Protein AF-A0A3L8Q5U7-F1 (afdb_monomer_lite)

pLDDT: mean 76.43, std 20.09, range [40.25, 98.56]

InterPro domains:
  IPR004127 Prefoldin alpha-like [PF02996] (1-53)
  IPR009053 Prefoldin [G3DSA:1.10.287.370] (1-60)

Sequence (110 aa):
PDTRRVFVALGFGFFAELTVPEALRHLERRSSLLQRLSESLTRDGAKIRAHIRLVLEVTPPPRLATPPPLLATPPTLCPSPRACGSCRGCRSPPRPLTPERFRHLRVNLE

Secondary structure (DSSP, 8-state):
--TTEEEEEEETTEEEEEEHHHHHHHHHHHHHHHHHHHHHHHHHHHHHHHHHHHHHHHSPPP---PPP----PPP---S-TTS-SS-GGG--PPPPPPHHHHHHHHTT--

Radius of gyration: 27.62 Å; chains: 1; bounding box: 63×46×59 Å

Foldseek 3Di:
DDPQWDWDDPDPPDTDIDGPVVNVVVVVVVVVVVVVVVVVVVVVVVVVVVVVVVVPVVDPPPPPPPDPPPPDDDPPPDPDPPPPPDDPVPPDDPDPDDPVVVVVVVVVPD

Structure (mmCIF, N/CA/C/O backbone):
data_AF-A0A3L8Q5U7-F1
#
_entry.id   AF-A0A3L8Q5U7-F1
#
loop_
_atom_site.group_PDB
_atom_site.id
_atom_site.type_symbol
_atom_site.label_atom_id
_atom_site.label_alt_id
_atom_site.label_comp_id
_atom_site.label_asym_id
_atom_site.label_entity_id
_atom_site.label_seq_id
_atom_site.pdbx_PDB_ins_code
_atom_site.Cartn_x
_atom_site.Cartn_y
_atom_site.Cartn_z
_atom_site.occupancy
_atom_site.B_iso_or_equiv
_atom_site.auth_seq_id
_atom_site.auth_comp_id
_atom_site.auth_asym_id
_atom_site.auth_atom_id
_atom_site.pdbx_PDB_model_num
ATOM 1 N N . PRO A 1 1 ? -14.396 -3.636 31.692 1.00 68.06 1 PRO A N 1
ATOM 2 C CA . PRO A 1 1 ? -13.699 -3.616 30.383 1.00 68.06 1 PRO A CA 1
ATOM 3 C C . PRO A 1 1 ? -14.750 -3.632 29.271 1.00 68.06 1 PRO A C 1
ATOM 5 O O . PRO A 1 1 ? -15.565 -4.550 29.257 1.00 68.06 1 PRO A O 1
ATOM 8 N N . ASP A 1 2 ? -14.774 -2.618 28.403 1.00 75.19 2 ASP A N 1
ATOM 9 C CA . ASP A 1 2 ? -15.766 -2.525 27.326 1.00 75.19 2 ASP A CA 1
ATOM 10 C C . ASP A 1 2 ? -15.303 -3.300 26.092 1.00 75.19 2 ASP A C 1
ATOM 12 O O . ASP A 1 2 ? -14.442 -2.862 25.338 1.00 75.19 2 ASP A O 1
ATOM 16 N N . THR A 1 3 ? -15.920 -4.454 25.840 1.00 82.69 3 THR A N 1
ATOM 17 C CA . THR A 1 3 ? -15.604 -5.338 24.700 1.00 82.69 3 THR A CA 1
ATOM 18 C C . THR A 1 3 ? -16.005 -4.767 23.335 1.00 82.69 3 THR A C 1
ATOM 20 O O . THR A 1 3 ? -15.753 -5.378 22.301 1.00 82.69 3 THR A O 1
ATOM 23 N N . ARG A 1 4 ? -16.644 -3.591 23.311 1.00 89.75 4 ARG A N 1
ATOM 24 C CA . ARG A 1 4 ? -17.134 -2.922 22.095 1.00 89.75 4 ARG A CA 1
ATOM 25 C C . ARG A 1 4 ? -16.094 -2.012 21.440 1.00 89.75 4 ARG A C 1
ATOM 27 O O . ARG A 1 4 ? -16.335 -1.533 20.328 1.00 89.75 4 ARG A O 1
ATOM 34 N N . ARG A 1 5 ? -14.973 -1.755 22.119 1.00 93.88 5 ARG A N 1
ATOM 35 C CA . ARG A 1 5 ? -13.918 -0.845 21.671 1.00 93.88 5 ARG A CA 1
ATOM 36 C C . ARG A 1 5 ? -12.560 -1.534 21.681 1.00 93.88 5 ARG A C 1
ATOM 38 O O . ARG A 1 5 ? -12.275 -2.355 22.547 1.00 93.88 5 ARG A O 1
ATOM 45 N N . VAL A 1 6 ? -11.744 -1.212 20.686 1.00 94.75 6 VAL A N 1
ATOM 46 C CA . VAL A 1 6 ? -10.414 -1.789 20.477 1.00 94.75 6 VAL A CA 1
ATOM 47 C C . VAL A 1 6 ? -9.420 -0.691 20.126 1.00 94.75 6 VAL A C 1
ATOM 49 O O . VAL A 1 6 ? -9.753 0.261 19.420 1.00 94.75 6 VAL A O 1
ATOM 52 N N . PHE A 1 7 ? -8.182 -0.831 20.595 1.00 94.94 7 PHE A N 1
ATOM 53 C CA . PHE A 1 7 ? -7.096 0.060 20.206 1.00 94.94 7 PHE A CA 1
ATOM 54 C C . PHE A 1 7 ? -6.465 -0.423 18.905 1.00 94.94 7 PHE A C 1
ATOM 56 O O . PHE A 1 7 ? -5.972 -1.547 18.818 1.00 94.94 7 PHE A O 1
ATOM 63 N N . VAL A 1 8 ? -6.454 0.440 17.893 1.00 95.62 8 VAL A N 1
ATOM 64 C CA . VAL A 1 8 ? -5.853 0.155 16.590 1.00 95.62 8 VAL A CA 1
ATOM 65 C C . VAL A 1 8 ? -4.640 1.050 16.387 1.00 95.62 8 VAL A C 1
ATOM 67 O O . VAL A 1 8 ? -4.715 2.271 16.535 1.00 95.62 8 VAL A O 1
ATOM 70 N N . ALA A 1 9 ? -3.510 0.445 16.022 1.00 95.62 9 ALA A N 1
ATOM 71 C CA . ALA A 1 9 ? -2.287 1.176 15.722 1.00 95.62 9 ALA A CA 1
ATOM 72 C C . ALA A 1 9 ? -2.454 2.001 14.438 1.00 95.62 9 ALA A C 1
ATOM 74 O O . ALA A 1 9 ? -2.706 1.457 13.356 1.00 95.62 9 ALA A O 1
ATOM 75 N N . LEU A 1 10 ? -2.270 3.316 14.531 1.00 93.69 10 LEU A N 1
ATOM 76 C CA . LEU A 1 10 ? -2.296 4.214 13.378 1.00 93.69 10 LEU A CA 1
ATOM 77 C C . LEU A 1 10 ? -0.923 4.316 12.701 1.00 93.69 10 LEU A C 1
ATOM 79 O O . LEU A 1 10 ? -0.869 4.525 11.490 1.00 93.69 10 LEU A O 1
ATOM 83 N N . GLY A 1 11 ? 0.155 4.064 13.442 1.00 93.00 11 GLY A N 1
ATOM 84 C CA . GLY A 1 11 ? 1.540 4.205 12.986 1.00 93.00 11 GLY A CA 1
ATOM 85 C C . GLY A 1 11 ? 2.282 5.246 13.820 1.00 93.00 11 GLY A C 1
ATOM 86 O O . GLY A 1 11 ? 1.663 5.945 14.615 1.00 93.00 11 GLY A O 1
ATOM 87 N N . PHE A 1 12 ? 3.608 5.324 13.674 1.00 94.62 12 PHE A N 1
ATOM 88 C CA . PHE A 1 12 ? 4.458 6.282 14.405 1.00 94.62 12 PHE A CA 1
ATOM 89 C C . PHE A 1 12 ? 4.267 6.271 15.938 1.00 94.62 12 PHE A C 1
ATOM 91 O O . PHE A 1 12 ? 4.446 7.288 16.595 1.00 94.62 12 PHE A O 1
ATOM 98 N N . GLY A 1 13 ? 3.878 5.127 16.511 1.00 95.50 13 GLY A N 1
ATOM 99 C CA . GLY A 1 13 ? 3.604 4.995 17.947 1.00 95.50 13 GLY A CA 1
ATOM 100 C C . GLY A 1 13 ? 2.231 5.504 18.407 1.00 95.50 13 GLY A C 1
ATOM 101 O O . GLY A 1 13 ? 1.953 5.463 19.601 1.00 95.50 13 GLY A O 1
ATOM 102 N N . PHE A 1 14 ? 1.356 5.943 17.498 1.00 96.25 14 PHE A N 1
ATOM 103 C CA . PHE A 1 14 ? 0.004 6.394 17.832 1.00 96.25 14 PHE A CA 1
ATOM 104 C C . PHE A 1 14 ? -1.024 5.264 17.744 1.00 96.25 14 PHE A C 1
ATOM 106 O O . PHE A 1 14 ? -1.005 4.438 16.823 1.00 96.25 14 PHE A O 1
ATOM 113 N N . PHE A 1 15 ? -1.976 5.290 18.676 1.00 95.88 15 PHE A N 1
ATOM 114 C CA . PHE A 1 15 ? -3.099 4.363 18.765 1.00 95.88 15 PHE A CA 1
ATOM 115 C C . PHE A 1 15 ? -4.405 5.147 18.859 1.00 95.88 15 PHE A C 1
ATOM 117 O O . PHE A 1 15 ? -4.450 6.205 19.483 1.00 95.88 15 PHE A O 1
ATOM 124 N N . ALA A 1 16 ? -5.462 4.617 18.253 1.00 94.69 16 ALA A N 1
ATOM 125 C CA . ALA A 1 16 ? -6.810 5.155 18.381 1.00 94.69 16 ALA A CA 1
ATOM 126 C C . ALA A 1 16 ? -7.743 4.096 18.953 1.00 94.69 16 ALA A C 1
ATOM 128 O O . ALA A 1 16 ? -7.697 2.935 18.544 1.00 94.69 16 ALA A O 1
ATOM 129 N N . GLU A 1 17 ? -8.596 4.509 19.882 1.00 95.62 17 GLU A N 1
ATOM 130 C CA . GLU A 1 17 ? -9.700 3.693 20.366 1.00 95.62 17 GLU A CA 1
ATOM 131 C C . GLU A 1 17 ? -10.854 3.781 19.364 1.00 95.62 17 GLU A C 1
ATOM 133 O O . GLU A 1 17 ? -11.421 4.852 19.145 1.00 95.62 17 GLU A O 1
ATOM 138 N N . LEU A 1 18 ? -11.180 2.661 18.728 1.00 94.88 18 LEU A N 1
ATOM 139 C CA . LEU A 1 18 ? -12.220 2.565 17.708 1.00 94.88 18 LEU A CA 1
ATOM 140 C C . LEU A 1 18 ? -13.277 1.555 18.130 1.00 94.88 18 LEU A C 1
ATOM 142 O O . LEU A 1 18 ? -13.000 0.614 18.879 1.00 94.88 18 LEU A O 1
ATOM 146 N N . THR A 1 19 ? -14.487 1.702 17.603 1.00 96.38 19 THR A N 1
ATOM 147 C CA . THR A 1 19 ? -15.466 0.616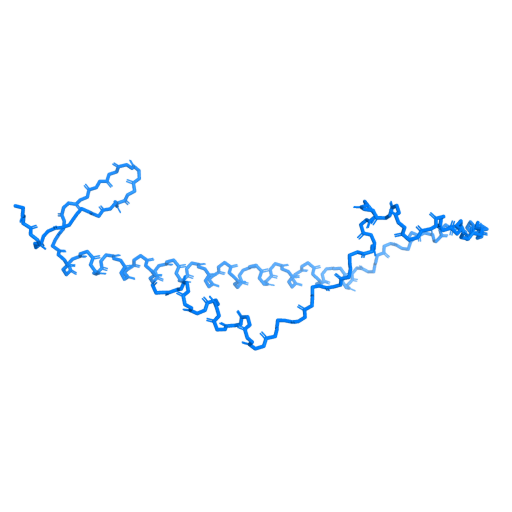 17.694 1.00 96.38 19 THR A CA 1
ATOM 148 C C . THR A 1 19 ? -15.042 -0.551 16.798 1.00 96.38 19 THR A C 1
ATOM 150 O O . THR A 1 19 ? -14.368 -0.366 15.782 1.00 96.38 19 THR A O 1
ATOM 153 N N . VAL A 1 20 ? -15.460 -1.771 17.140 1.00 94.69 20 VAL A N 1
ATOM 154 C CA . VAL A 1 20 ? -15.174 -2.974 16.333 1.00 94.69 20 VAL A CA 1
ATOM 155 C C . VAL A 1 20 ? -15.482 -2.800 14.828 1.00 94.69 20 VAL A C 1
ATOM 157 O O . VAL A 1 20 ? -14.596 -3.081 14.019 1.00 94.69 20 VAL A O 1
ATOM 160 N N . PRO A 1 21 ? -16.660 -2.296 14.395 1.00 95.56 21 PRO A N 1
ATOM 161 C CA . PRO A 1 21 ? -16.930 -2.116 12.965 1.00 95.56 21 PRO A CA 1
ATOM 162 C C . PRO A 1 21 ? -16.039 -1.054 12.302 1.00 95.56 21 PRO A C 1
ATOM 164 O O . PRO A 1 21 ? -15.726 -1.158 11.117 1.00 95.56 21 PRO A O 1
ATOM 167 N N . GLU A 1 22 ? -15.603 -0.026 13.031 1.00 96.06 22 GLU A N 1
ATOM 168 C CA . GLU A 1 22 ? -14.659 0.969 12.507 1.00 96.06 22 GLU A CA 1
ATOM 169 C C . GLU A 1 22 ? -13.260 0.386 12.331 1.00 96.06 22 GLU A C 1
ATOM 171 O O . GLU A 1 22 ? -12.626 0.631 11.304 1.00 96.06 22 GLU A O 1
ATOM 176 N N . ALA A 1 23 ? -12.809 -0.421 13.290 1.00 96.44 23 ALA A N 1
ATOM 177 C CA . ALA A 1 23 ? -11.533 -1.118 13.216 1.00 96.44 23 ALA A CA 1
ATOM 178 C C . ALA A 1 23 ? -11.473 -2.067 12.008 1.00 96.44 23 ALA A C 1
ATOM 180 O O . ALA A 1 23 ? -10.482 -2.057 11.276 1.00 96.44 23 ALA A O 1
ATOM 181 N N . LEU A 1 24 ? -12.548 -2.821 11.744 1.00 96.06 24 LEU A N 1
ATOM 182 C CA . LEU A 1 24 ? -12.646 -3.692 10.566 1.00 96.06 24 LEU A CA 1
ATOM 183 C C . LEU A 1 24 ? -12.563 -2.893 9.261 1.00 96.06 24 LEU A C 1
ATOM 185 O O . LEU A 1 24 ? -11.723 -3.190 8.411 1.00 96.06 24 LEU A O 1
ATOM 189 N N . ARG A 1 25 ? -13.330 -1.800 9.140 1.00 97.19 25 ARG A N 1
ATOM 190 C CA . ARG A 1 25 ? -13.252 -0.909 7.967 1.00 97.19 25 ARG A CA 1
ATOM 191 C C . ARG A 1 25 ? -11.854 -0.318 7.775 1.00 97.19 25 ARG A C 1
ATOM 193 O O . ARG A 1 25 ? -11.405 -0.128 6.645 1.00 97.19 25 ARG A O 1
ATOM 200 N N . HIS A 1 26 ? -11.157 -0.003 8.864 1.00 95.50 26 HIS A N 1
ATOM 201 C CA . HIS A 1 26 ? -9.784 0.499 8.814 1.00 95.50 26 HIS A CA 1
ATOM 202 C C . HIS A 1 26 ? -8.794 -0.564 8.316 1.00 95.50 26 HIS A C 1
ATOM 204 O O . HIS A 1 26 ? -7.950 -0.270 7.466 1.00 95.50 26 HIS A O 1
ATOM 210 N N . LEU A 1 27 ? -8.924 -1.803 8.796 1.00 96.12 27 LEU A N 1
ATOM 211 C CA . LEU A 1 27 ? -8.122 -2.951 8.361 1.00 96.12 27 LEU A CA 1
ATOM 212 C C . LEU A 1 27 ? -8.341 -3.283 6.882 1.00 96.12 27 LEU A C 1
ATOM 214 O O . LEU A 1 27 ? -7.369 -3.461 6.145 1.00 96.12 27 LEU A O 1
ATOM 218 N N . GLU A 1 28 ? -9.591 -3.305 6.428 1.00 98.06 28 GLU A N 1
ATOM 219 C CA . GLU A 1 28 ? -9.940 -3.551 5.025 1.00 98.06 28 GLU A CA 1
ATOM 220 C C . GLU A 1 28 ? -9.325 -2.495 4.103 1.00 98.06 28 GLU A C 1
ATOM 222 O O . GLU A 1 28 ? -8.666 -2.826 3.113 1.00 98.06 28 GLU A O 1
ATOM 227 N N . ARG A 1 29 ? -9.449 -1.210 4.462 1.00 97.38 29 ARG A N 1
ATOM 228 C CA . ARG A 1 29 ? -8.838 -0.112 3.696 1.00 97.38 29 ARG A CA 1
ATOM 229 C C . ARG A 1 29 ? -7.326 -0.270 3.596 1.00 97.38 29 ARG A C 1
ATOM 231 O O . ARG A 1 29 ? -6.783 -0.164 2.498 1.00 97.38 29 ARG A O 1
ATOM 238 N N . ARG A 1 30 ? -6.643 -0.567 4.705 1.00 96.81 30 ARG A N 1
ATOM 239 C CA . ARG A 1 30 ? -5.188 -0.790 4.701 1.00 96.81 30 ARG A CA 1
ATOM 240 C C . ARG A 1 30 ? -4.784 -1.997 3.867 1.00 96.81 30 ARG A C 1
ATOM 242 O O . ARG A 1 30 ? -3.838 -1.894 3.092 1.00 96.81 30 ARG A O 1
ATOM 249 N N . SER A 1 31 ? -5.519 -3.096 3.981 1.00 97.75 31 SER A N 1
ATOM 250 C CA . SER A 1 31 ? -5.264 -4.313 3.208 1.00 97.75 31 SER A CA 1
ATOM 251 C C . SER A 1 31 ? -5.409 -4.046 1.709 1.00 97.75 31 SER A C 1
ATOM 253 O O . SER A 1 31 ? -4.501 -4.354 0.940 1.00 97.75 31 SER A O 1
ATOM 255 N N . SER A 1 32 ? -6.482 -3.359 1.299 1.00 98.38 32 SER A N 1
ATOM 256 C CA . SER A 1 32 ? -6.703 -2.992 -0.107 1.00 98.38 32 SER A CA 1
ATOM 257 C C . SER A 1 32 ? -5.628 -2.043 -0.656 1.00 98.38 32 SER A C 1
ATOM 259 O O . SER A 1 32 ? -5.170 -2.209 -1.786 1.00 98.38 32 SER A O 1
ATOM 261 N N . LEU A 1 33 ? -5.175 -1.071 0.145 1.00 97.81 33 LEU A N 1
ATOM 262 C CA . LEU A 1 33 ? -4.089 -0.165 -0.226 1.00 97.81 33 LEU A CA 1
ATOM 263 C C . LEU A 1 33 ? -2.788 -0.945 -0.450 1.00 97.81 33 LEU A C 1
ATOM 265 O O . LEU A 1 33 ? -2.158 -0.800 -1.496 1.00 97.81 33 LEU A O 1
ATOM 269 N N . LEU A 1 34 ? -2.399 -1.774 0.522 1.00 98.25 34 LEU A N 1
ATOM 270 C CA . LEU A 1 34 ? -1.169 -2.562 0.455 1.00 98.25 34 LEU A CA 1
ATOM 271 C C . LEU A 1 34 ? -1.188 -3.534 -0.726 1.00 98.25 34 LEU A C 1
ATOM 273 O O . LEU A 1 34 ? -0.178 -3.665 -1.414 1.00 98.25 34 LEU A O 1
ATOM 277 N N . GLN A 1 35 ? -2.335 -4.149 -1.012 1.00 98.50 35 GLN A N 1
ATOM 278 C CA . GLN A 1 35 ? -2.498 -5.013 -2.175 1.00 98.50 35 GLN A CA 1
ATOM 279 C C . GLN A 1 35 ? -2.292 -4.243 -3.487 1.00 98.50 35 GLN A C 1
ATOM 281 O O . GLN A 1 35 ? -1.486 -4.655 -4.319 1.00 98.50 35 GLN A O 1
ATOM 286 N N . ARG A 1 36 ? -2.933 -3.079 -3.652 1.00 98.50 36 ARG A N 1
ATOM 287 C CA . ARG A 1 36 ? -2.759 -2.237 -4.851 1.00 98.50 36 ARG A CA 1
ATOM 288 C C . ARG A 1 36 ? -1.310 -1.786 -5.043 1.00 98.50 36 ARG A C 1
ATOM 290 O O . ARG A 1 36 ? -0.807 -1.792 -6.166 1.00 98.50 36 ARG A O 1
ATOM 297 N N . LEU A 1 37 ? -0.636 -1.403 -3.958 1.00 98.56 37 LEU A N 1
ATOM 298 C CA . LEU A 1 37 ? 0.779 -1.027 -3.995 1.00 98.56 37 LEU A CA 1
ATOM 299 C C . LEU A 1 37 ? 1.661 -2.220 -4.374 1.00 98.56 37 LEU A C 1
ATOM 301 O O . LEU A 1 37 ? 2.531 -2.087 -5.232 1.00 98.56 37 LEU A O 1
ATOM 305 N N . SER A 1 38 ? 1.402 -3.391 -3.789 1.00 98.56 38 SER A N 1
ATOM 306 C CA . SER A 1 38 ? 2.102 -4.635 -4.117 1.00 98.56 38 SER A CA 1
ATOM 307 C C . SER A 1 38 ? 1.961 -4.991 -5.599 1.00 98.56 38 SER A C 1
ATOM 309 O O . SER A 1 38 ? 2.959 -5.272 -6.267 1.00 98.56 38 SER A O 1
ATOM 311 N N . GLU A 1 39 ? 0.750 -4.903 -6.150 1.00 98.50 39 GLU A N 1
ATOM 312 C CA . GLU A 1 39 ? 0.494 -5.152 -7.570 1.00 98.50 39 GLU A CA 1
ATOM 313 C C . GLU A 1 39 ? 1.230 -4.154 -8.471 1.00 98.50 39 GLU A C 1
ATOM 315 O O . GLU A 1 39 ? 1.846 -4.562 -9.459 1.00 98.50 39 GLU A O 1
ATOM 320 N N . SER A 1 40 ? 1.215 -2.860 -8.128 1.00 98.38 40 SER A N 1
ATOM 321 C CA . SER A 1 40 ? 1.943 -1.833 -8.884 1.00 98.38 40 SER A CA 1
ATOM 322 C C . SER A 1 40 ? 3.444 -2.113 -8.897 1.00 98.38 40 SER A C 1
ATOM 324 O O . SER A 1 40 ? 4.042 -2.214 -9.966 1.00 98.38 40 SER A O 1
ATOM 326 N N . LEU A 1 41 ? 4.041 -2.333 -7.722 1.00 98.56 41 LEU A N 1
ATOM 327 C CA . LEU A 1 41 ? 5.472 -2.611 -7.592 1.00 98.56 41 LEU A CA 1
ATOM 328 C C . LEU A 1 41 ? 5.869 -3.914 -8.293 1.00 98.56 41 LEU A C 1
ATOM 330 O O . LEU A 1 41 ? 6.941 -4.000 -8.891 1.00 98.56 41 LEU A O 1
ATOM 334 N N . THR A 1 42 ? 4.991 -4.918 -8.285 1.00 98.50 42 THR A N 1
ATOM 335 C CA . THR A 1 42 ? 5.209 -6.171 -9.019 1.00 98.50 42 THR A CA 1
ATOM 336 C C . THR A 1 42 ? 5.249 -5.930 -10.529 1.00 98.50 42 THR A C 1
ATOM 338 O O . THR A 1 42 ? 6.144 -6.445 -11.210 1.00 98.50 42 THR A O 1
ATOM 341 N N . ARG A 1 43 ? 4.323 -5.118 -11.060 1.00 98.50 43 ARG A N 1
ATOM 342 C CA . ARG A 1 43 ? 4.297 -4.733 -12.481 1.00 98.50 43 ARG A CA 1
ATOM 343 C C . ARG A 1 43 ? 5.529 -3.918 -12.856 1.00 98.50 43 ARG A C 1
ATOM 345 O O . ARG A 1 43 ? 6.155 -4.207 -13.873 1.00 98.50 43 ARG A O 1
ATOM 352 N N . ASP A 1 44 ? 5.909 -2.945 -12.039 1.00 98.38 44 ASP A N 1
ATOM 353 C CA . ASP A 1 44 ? 7.061 -2.086 -12.319 1.00 98.38 44 ASP A CA 1
ATOM 354 C C . ASP A 1 44 ? 8.377 -2.867 -12.241 1.00 98.38 44 ASP A C 1
ATOM 356 O O . ASP A 1 44 ? 9.216 -2.763 -13.137 1.00 98.38 44 ASP A O 1
ATOM 360 N N . GLY A 1 45 ? 8.509 -3.771 -11.269 1.00 98.31 45 GLY A N 1
ATOM 361 C CA . GLY A 1 45 ? 9.625 -4.710 -11.211 1.00 98.31 45 GLY A CA 1
ATOM 362 C C . GLY A 1 45 ? 9.704 -5.613 -12.448 1.00 98.31 45 GLY A C 1
ATOM 363 O O . GLY A 1 45 ? 10.796 -5.861 -12.959 1.00 98.31 45 GLY A O 1
ATOM 364 N N . ALA A 1 46 ? 8.567 -6.084 -12.972 1.00 98.00 46 ALA A N 1
ATOM 365 C CA . ALA A 1 46 ? 8.536 -6.860 -14.213 1.00 98.00 46 ALA A CA 1
ATOM 366 C C . ALA A 1 46 ? 8.973 -6.031 -15.432 1.00 98.00 46 ALA A C 1
ATOM 368 O O . ALA A 1 46 ? 9.761 -6.524 -16.241 1.00 98.00 46 ALA A O 1
ATOM 369 N N . LYS A 1 47 ? 8.535 -4.768 -15.534 1.00 98.25 47 LYS A N 1
ATOM 370 C CA . LYS A 1 47 ? 8.965 -3.849 -16.600 1.00 98.25 47 LYS A CA 1
ATOM 371 C C . LYS A 1 47 ? 10.472 -3.622 -16.566 1.00 98.25 47 LYS A C 1
ATOM 373 O O . LYS A 1 47 ? 11.110 -3.729 -17.608 1.00 98.25 47 LYS A O 1
ATOM 378 N N . ILE A 1 48 ? 11.045 -3.352 -15.392 1.00 98.00 48 ILE A N 1
ATOM 379 C CA . ILE A 1 48 ? 12.492 -3.131 -15.238 1.00 98.00 48 ILE A CA 1
ATOM 380 C C . ILE A 1 48 ? 13.268 -4.379 -15.669 1.00 98.00 48 ILE A C 1
ATOM 382 O O . ILE A 1 48 ? 14.190 -4.280 -16.477 1.00 98.00 48 ILE A O 1
ATOM 386 N N . ARG A 1 49 ? 12.858 -5.567 -15.200 1.00 96.25 49 ARG A N 1
ATOM 387 C CA . ARG A 1 49 ? 13.491 -6.835 -15.605 1.00 96.25 49 ARG A CA 1
ATOM 388 C C . ARG A 1 49 ? 13.433 -7.054 -17.117 1.00 96.25 49 ARG A C 1
ATOM 390 O O . ARG A 1 49 ? 14.424 -7.486 -17.700 1.00 96.25 49 ARG A O 1
ATOM 397 N N . ALA A 1 50 ? 12.301 -6.745 -17.747 1.00 96.00 50 ALA A N 1
ATOM 398 C CA . ALA A 1 50 ? 12.154 -6.849 -19.194 1.00 96.00 50 ALA A CA 1
ATOM 399 C C . ALA A 1 50 ? 13.081 -5.872 -19.935 1.00 96.00 50 ALA A C 1
ATOM 401 O O . ALA A 1 50 ? 13.762 -6.290 -20.865 1.00 96.00 50 ALA A O 1
ATOM 402 N N . HIS A 1 51 ? 13.172 -4.613 -19.493 1.00 95.38 51 HIS A N 1
ATOM 403 C CA . HIS A 1 51 ? 14.069 -3.620 -20.098 1.00 95.38 51 HIS A CA 1
ATOM 404 C C . HIS A 1 51 ? 15.537 -4.036 -20.001 1.00 95.38 51 HIS A C 1
ATOM 406 O O . HIS A 1 51 ? 16.247 -3.987 -21.001 1.00 95.38 51 HIS A O 1
ATOM 412 N N . ILE A 1 52 ? 15.983 -4.504 -18.829 1.00 96.00 52 ILE A N 1
ATOM 413 C CA . ILE A 1 52 ? 17.352 -5.009 -18.649 1.00 96.00 52 ILE A CA 1
ATOM 414 C C . ILE A 1 52 ? 17.620 -6.153 -19.626 1.00 96.00 52 ILE A C 1
ATOM 416 O O . ILE A 1 52 ? 18.638 -6.152 -20.314 1.00 96.00 52 ILE A O 1
ATOM 420 N N . ARG A 1 53 ? 16.692 -7.111 -19.725 1.00 92.50 53 ARG A N 1
ATOM 421 C CA . ARG A 1 53 ? 16.846 -8.240 -20.642 1.00 92.50 53 ARG A CA 1
ATOM 422 C C . ARG A 1 53 ? 16.930 -7.779 -22.094 1.00 92.50 53 ARG A C 1
ATOM 424 O O . ARG A 1 53 ? 17.828 -8.215 -22.794 1.00 92.50 53 ARG A O 1
ATOM 431 N N . LEU A 1 54 ? 16.064 -6.867 -22.530 1.00 92.19 54 LEU A N 1
ATOM 432 C CA . LEU A 1 54 ? 16.113 -6.326 -23.891 1.00 92.19 54 LEU A CA 1
ATOM 433 C C . LEU A 1 54 ? 17.478 -5.704 -24.213 1.00 92.19 54 LEU A C 1
ATOM 435 O O . LEU A 1 54 ? 18.044 -5.998 -25.260 1.00 92.19 54 LEU A O 1
ATOM 439 N N . VAL A 1 55 ? 18.037 -4.901 -23.304 1.00 93.38 55 VAL A N 1
ATOM 440 C CA . VAL A 1 55 ? 19.357 -4.280 -23.507 1.00 93.38 55 VAL A CA 1
ATOM 441 C C . VAL A 1 55 ? 20.467 -5.330 -23.622 1.00 93.38 55 VAL A C 1
ATOM 443 O O . VAL A 1 55 ? 21.344 -5.191 -24.474 1.00 93.38 55 VAL A O 1
ATOM 446 N N . LEU A 1 56 ? 20.424 -6.382 -22.799 1.00 90.25 56 LEU A N 1
ATOM 447 C CA . LEU A 1 56 ? 21.429 -7.451 -22.794 1.00 90.25 56 LEU A CA 1
ATOM 448 C C . LEU A 1 56 ? 21.320 -8.411 -23.988 1.00 90.25 56 LEU A C 1
ATOM 450 O O . LEU A 1 56 ? 22.327 -8.965 -24.404 1.00 90.25 56 LEU A O 1
ATOM 454 N N . GLU A 1 57 ? 20.126 -8.628 -24.536 1.00 83.75 57 GLU A N 1
ATOM 455 C CA . GLU A 1 57 ? 19.945 -9.480 -25.723 1.00 83.75 57 GLU A CA 1
ATOM 456 C C . GLU A 1 57 ? 20.316 -8.721 -27.012 1.00 83.75 57 GLU A C 1
ATOM 458 O O . GLU A 1 57 ? 20.858 -9.302 -27.949 1.00 83.75 57 GLU A O 1
ATOM 463 N N . VAL A 1 58 ? 20.053 -7.407 -27.064 1.00 76.06 58 VAL A N 1
ATOM 464 C CA . VAL A 1 58 ? 20.405 -6.540 -28.207 1.00 76.06 58 VAL A CA 1
ATOM 465 C C . VAL A 1 58 ? 21.895 -6.194 -28.216 1.00 76.06 58 VAL A C 1
ATOM 467 O O . VAL A 1 58 ? 22.483 -6.020 -29.283 1.00 76.06 58 VAL A O 1
ATOM 470 N N . THR A 1 59 ? 22.517 -6.112 -27.040 1.00 70.06 59 THR A N 1
ATOM 471 C CA . THR A 1 59 ? 23.954 -5.878 -26.901 1.00 70.06 59 THR A CA 1
ATOM 472 C C . THR A 1 59 ? 24.629 -7.218 -26.647 1.00 70.06 59 THR A C 1
ATOM 474 O O . THR A 1 59 ? 24.686 -7.637 -25.489 1.00 70.06 59 THR A O 1
ATOM 477 N N . PRO A 1 60 ? 25.144 -7.918 -27.679 1.00 66.25 60 PRO A N 1
ATOM 478 C CA . PRO A 1 60 ? 25.914 -9.121 -27.419 1.00 66.25 60 PRO A CA 1
ATOM 479 C C . PRO A 1 60 ? 27.026 -8.761 -26.429 1.00 66.25 60 PRO A C 1
ATOM 481 O O . PRO A 1 60 ? 27.627 -7.686 -26.565 1.00 66.25 60 PRO A O 1
ATOM 484 N N . PRO A 1 61 ? 27.293 -9.609 -25.419 1.00 66.56 61 PRO A N 1
ATOM 485 C CA . PRO A 1 61 ? 28.381 -9.336 -24.501 1.00 66.56 61 PRO A CA 1
ATOM 486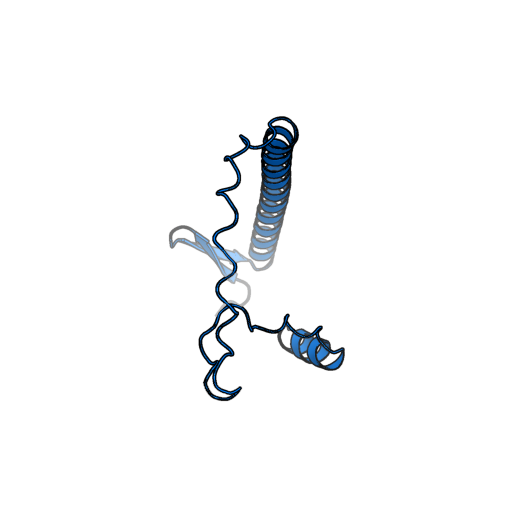 C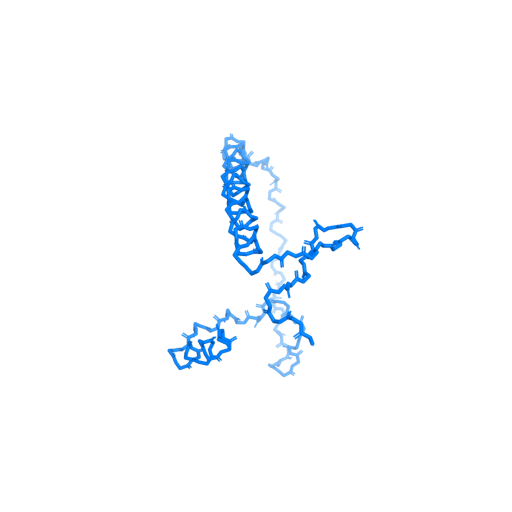 C . PRO A 1 61 ? 29.639 -9.081 -25.336 1.00 66.56 61 PRO A C 1
ATOM 488 O O . PRO A 1 61 ? 29.836 -9.774 -26.348 1.00 66.56 61 PRO A O 1
ATOM 491 N N . PRO A 1 62 ? 30.488 -8.101 -24.963 1.00 68.88 62 PRO A N 1
ATOM 492 C CA . PRO A 1 62 ? 31.792 -7.997 -25.589 1.00 68.88 62 PRO A CA 1
ATOM 493 C C . PRO A 1 62 ? 32.391 -9.394 -25.515 1.00 68.88 62 PRO A C 1
ATOM 495 O O . PRO A 1 62 ? 32.361 -10.019 -24.450 1.00 68.88 62 PRO A O 1
ATOM 498 N N . ARG A 1 63 ? 32.838 -9.928 -26.657 1.00 67.12 63 ARG A N 1
ATOM 499 C CA . ARG A 1 63 ? 33.584 -11.181 -26.672 1.00 67.12 63 ARG A CA 1
ATOM 500 C C . ARG A 1 63 ? 34.827 -10.902 -25.837 1.00 67.12 63 ARG A C 1
ATOM 502 O O . ARG A 1 63 ? 35.822 -10.421 -26.368 1.00 67.12 63 ARG A O 1
ATOM 509 N N . LEU A 1 64 ? 34.757 -11.138 -24.523 1.00 64.25 64 LEU A N 1
ATOM 510 C CA . LEU A 1 64 ? 35.948 -11.365 -23.735 1.00 64.25 64 LEU A CA 1
ATOM 511 C C . LEU A 1 64 ? 36.612 -12.492 -24.496 1.00 64.25 64 LEU A C 1
ATOM 513 O O . LEU A 1 64 ? 36.012 -13.562 -24.634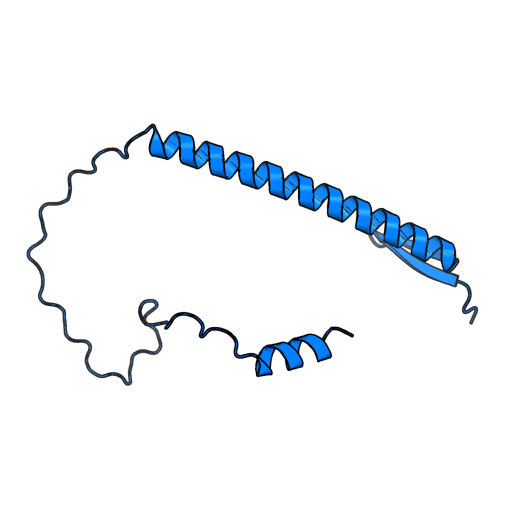 1.00 64.25 64 LEU A O 1
ATOM 517 N N . ALA A 1 65 ? 37.764 -12.191 -25.097 1.00 63.59 65 ALA A N 1
ATOM 518 C CA . ALA A 1 65 ? 38.602 -13.194 -25.711 1.00 63.59 65 ALA A CA 1
ATOM 519 C C . ALA A 1 65 ? 38.606 -14.363 -24.736 1.00 63.59 65 ALA A C 1
ATOM 521 O O . ALA A 1 65 ? 38.995 -14.189 -23.579 1.00 63.59 65 ALA A O 1
ATOM 522 N N . THR A 1 66 ? 38.037 -15.495 -25.155 1.00 63.19 66 THR A N 1
ATOM 523 C CA . THR A 1 66 ? 38.114 -16.723 -24.377 1.00 63.19 66 THR A CA 1
ATOM 524 C C . THR A 1 66 ? 39.578 -16.846 -23.997 1.00 63.19 66 THR A C 1
ATOM 526 O O . THR A 1 66 ? 40.400 -16.891 -24.922 1.00 63.19 66 THR A O 1
ATOM 529 N N . PRO A 1 67 ? 39.939 -16.805 -22.699 1.00 65.94 67 PRO A N 1
ATOM 530 C CA . PRO A 1 67 ? 41.313 -17.078 -22.340 1.00 65.94 67 PRO A CA 1
ATOM 531 C C . PRO A 1 67 ? 41.648 -18.426 -22.989 1.00 65.94 67 PRO A C 1
ATOM 533 O O . PRO A 1 67 ? 40.788 -19.320 -22.975 1.00 65.94 67 PRO A O 1
ATOM 536 N N . PRO A 1 68 ? 42.817 -18.552 -23.648 1.00 68.00 68 PRO A N 1
ATOM 537 C CA . PRO A 1 68 ? 43.209 -19.812 -24.263 1.00 68.00 68 PRO A CA 1
ATOM 538 C C . PRO A 1 68 ? 43.002 -20.917 -23.228 1.00 68.00 68 PRO A C 1
ATOM 540 O O . PRO A 1 68 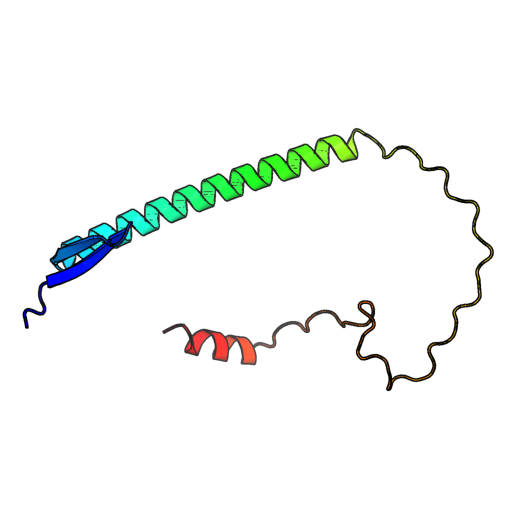? 43.240 -20.652 -22.044 1.00 68.00 68 PRO A O 1
ATOM 543 N N . PRO A 1 69 ? 42.506 -22.103 -23.629 1.00 65.38 69 PRO A N 1
ATOM 544 C CA . PRO A 1 69 ? 42.215 -23.166 -22.683 1.00 65.38 69 PRO A CA 1
ATOM 545 C C . PRO A 1 69 ? 43.478 -23.402 -21.863 1.00 65.38 69 PRO A C 1
ATOM 547 O O . PRO A 1 69 ? 44.481 -23.894 -22.380 1.00 65.38 69 PRO A O 1
ATOM 550 N N . LEU A 1 70 ? 43.449 -22.977 -20.596 1.00 64.50 70 LEU A N 1
ATOM 551 C CA . LEU A 1 70 ? 44.479 -23.351 -19.651 1.00 64.50 70 LEU A CA 1
ATOM 552 C C . LEU A 1 70 ? 44.384 -24.865 -19.605 1.00 64.50 70 LEU A C 1
ATOM 554 O O . LEU A 1 70 ? 43.329 -25.400 -19.257 1.00 64.50 70 LEU A O 1
ATOM 558 N N . LEU A 1 71 ? 45.449 -25.502 -20.098 1.00 59.03 71 LEU A N 1
ATOM 559 C CA . LEU A 1 71 ? 45.661 -26.939 -20.142 1.00 59.03 71 LEU A CA 1
ATOM 560 C C . LEU A 1 71 ? 44.920 -27.571 -18.967 1.00 59.03 71 LEU A C 1
ATOM 562 O O . LEU A 1 71 ? 45.207 -27.213 -17.825 1.00 59.03 71 LEU A O 1
ATOM 566 N N . ALA A 1 72 ? 43.929 -28.414 -19.260 1.00 54.72 72 ALA A N 1
ATOM 567 C CA . ALA A 1 72 ? 43.090 -29.038 -18.253 1.00 54.72 72 ALA A CA 1
ATOM 568 C C . ALA A 1 72 ? 43.987 -29.633 -17.163 1.00 54.72 72 ALA A C 1
ATOM 570 O O . ALA A 1 72 ? 44.631 -30.663 -17.367 1.00 54.72 72 ALA A O 1
ATOM 571 N N . THR A 1 73 ? 44.068 -28.967 -16.013 1.00 60.75 73 THR A N 1
ATOM 572 C CA . THR A 1 73 ? 44.603 -29.613 -14.831 1.00 60.75 73 THR A CA 1
ATOM 573 C C . THR A 1 73 ? 43.635 -30.751 -14.525 1.00 60.75 73 THR A C 1
ATOM 575 O O . THR A 1 73 ? 42.417 -30.538 -14.534 1.00 60.75 73 THR A O 1
ATOM 578 N N . PRO A 1 74 ? 44.136 -31.987 -14.355 1.00 56.41 74 PRO A N 1
ATOM 579 C CA . PRO A 1 74 ? 43.276 -33.128 -14.086 1.00 56.41 74 PRO A CA 1
ATOM 580 C C . PRO A 1 74 ? 42.411 -32.810 -12.862 1.00 56.41 74 PRO A C 1
ATOM 582 O O . PRO A 1 74 ? 42.912 -32.169 -11.930 1.00 56.41 74 PRO A O 1
ATOM 585 N N . PRO A 1 75 ? 41.129 -33.220 -12.838 1.00 55.16 75 PRO A N 1
ATOM 586 C CA . PRO A 1 75 ? 40.306 -33.009 -11.663 1.00 55.16 75 PRO A CA 1
ATOM 587 C C . PRO A 1 75 ? 41.009 -33.699 -10.499 1.00 55.16 75 PRO A C 1
ATOM 589 O O . PRO A 1 75 ? 41.196 -34.917 -10.506 1.00 55.16 75 PRO A O 1
ATOM 592 N N . THR A 1 76 ? 41.436 -32.920 -9.509 1.00 54.44 76 THR A N 1
ATOM 593 C CA . THR A 1 76 ? 41.814 -33.472 -8.218 1.00 54.44 76 THR A CA 1
ATOM 594 C C . THR A 1 76 ? 40.589 -34.218 -7.710 1.00 54.44 76 THR A C 1
ATOM 596 O O . THR A 1 76 ? 39.572 -33.616 -7.365 1.00 54.44 76 THR A O 1
ATOM 599 N N . LEU A 1 77 ? 40.656 -35.553 -7.749 1.00 53.56 77 LEU A N 1
ATOM 600 C CA . LEU A 1 77 ? 39.679 -36.418 -7.107 1.00 53.56 77 LEU A CA 1
ATOM 601 C C . LEU A 1 77 ? 39.477 -35.892 -5.683 1.00 53.56 77 LEU A C 1
ATOM 603 O O . LEU A 1 77 ? 40.430 -35.825 -4.907 1.00 53.56 77 LEU A O 1
ATOM 607 N N . CYS A 1 78 ? 38.248 -35.507 -5.336 1.00 48.09 78 CYS A N 1
ATOM 608 C CA . CYS A 1 78 ? 37.915 -35.193 -3.954 1.00 48.09 78 CYS A CA 1
ATOM 609 C C . CYS A 1 78 ? 38.248 -36.416 -3.082 1.00 48.09 78 CYS A C 1
ATOM 611 O O . CYS A 1 78 ? 37.712 -37.500 -3.340 1.00 48.09 78 CYS A O 1
ATOM 613 N N . PRO A 1 79 ? 39.091 -36.285 -2.043 1.00 53.16 79 PRO A N 1
ATOM 614 C CA . PRO A 1 79 ? 39.355 -37.394 -1.149 1.00 53.16 79 PRO A CA 1
ATOM 615 C C . PRO A 1 79 ? 38.131 -37.588 -0.243 1.00 53.16 79 PRO A C 1
ATOM 617 O O . PRO A 1 79 ? 37.929 -36.885 0.742 1.00 53.16 79 PRO A O 1
ATOM 620 N N . SER A 1 80 ? 37.326 -38.595 -0.576 1.00 57.62 80 SER A N 1
ATOM 621 C CA . SER A 1 80 ? 36.259 -39.198 0.237 1.00 57.62 80 SER A CA 1
ATOM 622 C C . SER A 1 80 ? 34.942 -38.403 0.454 1.00 57.62 80 SER A C 1
ATOM 624 O O . SER A 1 80 ? 34.951 -37.190 0.667 1.00 57.62 80 SER A O 1
ATOM 626 N N . PRO A 1 81 ? 33.775 -39.088 0.512 1.00 52.12 81 PRO A N 1
ATOM 627 C CA . PRO A 1 81 ? 32.460 -38.461 0.726 1.00 52.12 81 PRO A CA 1
ATOM 628 C C . PRO A 1 81 ? 32.203 -37.879 2.127 1.00 52.12 81 PRO A C 1
ATOM 630 O O . PRO A 1 81 ? 31.154 -37.276 2.341 1.00 52.12 81 PRO A O 1
ATOM 633 N N . ARG A 1 82 ? 33.090 -38.079 3.112 1.00 53.84 82 ARG A N 1
ATOM 634 C CA . ARG A 1 82 ? 32.795 -37.754 4.525 1.00 53.84 82 ARG A CA 1
ATOM 635 C C . ARG A 1 82 ? 33.287 -36.381 4.990 1.00 53.84 82 ARG A C 1
ATOM 637 O O . ARG A 1 82 ? 32.967 -35.988 6.104 1.00 53.84 82 ARG A O 1
ATOM 644 N N . ALA A 1 83 ? 33.992 -35.630 4.143 1.00 52.69 83 ALA A N 1
ATOM 645 C CA . ALA A 1 83 ? 34.509 -34.297 4.477 1.00 52.69 83 ALA A CA 1
ATOM 646 C C . ALA A 1 83 ? 33.810 -33.141 3.725 1.00 52.69 83 ALA A C 1
ATOM 648 O O . ALA A 1 83 ? 34.231 -31.990 3.820 1.00 52.69 83 ALA A O 1
ATOM 649 N N . CYS A 1 84 ? 32.729 -33.404 2.981 1.00 52.34 84 CYS A N 1
ATOM 650 C CA . CYS A 1 84 ? 32.040 -32.388 2.176 1.00 52.34 84 CYS A CA 1
ATOM 651 C C . CYS A 1 84 ? 30.877 -31.728 2.944 1.00 52.34 84 CYS A C 1
ATOM 653 O O . CYS A 1 84 ? 29.711 -31.865 2.587 1.00 52.34 84 CYS A O 1
ATOM 655 N N . GLY A 1 85 ? 31.190 -31.019 4.032 1.00 53.59 85 GLY A N 1
ATOM 656 C CA . GLY A 1 85 ? 30.216 -30.185 4.755 1.00 53.59 85 GLY A CA 1
ATOM 657 C C . GLY A 1 85 ? 30.131 -28.735 4.254 1.00 53.59 85 GLY A C 1
ATOM 658 O O . GLY A 1 85 ? 29.228 -28.005 4.650 1.00 53.59 85 GLY A O 1
ATOM 659 N N . SER A 1 86 ? 31.067 -28.299 3.398 1.00 60.34 86 SER A N 1
ATOM 660 C CA . SER A 1 86 ? 31.280 -26.867 3.108 1.00 60.34 86 SER A CA 1
ATOM 661 C C . SER A 1 86 ? 31.329 -26.495 1.614 1.00 60.34 86 SER A C 1
ATOM 663 O O . SER A 1 86 ? 31.324 -25.315 1.260 1.00 60.34 86 SER A O 1
ATOM 665 N N . CYS A 1 87 ? 31.311 -27.457 0.686 1.00 52.53 87 CYS A N 1
ATOM 666 C CA . CYS A 1 87 ? 31.323 -27.135 -0.744 1.00 52.53 87 CYS A CA 1
ATOM 667 C C . CYS A 1 87 ? 29.925 -26.696 -1.210 1.00 52.53 87 CYS A C 1
ATOM 669 O O . CYS A 1 87 ? 28.986 -27.492 -1.257 1.00 52.53 87 CYS A O 1
ATOM 671 N N . ARG A 1 88 ? 29.777 -25.425 -1.609 1.00 55.62 88 ARG A N 1
ATOM 672 C CA . ARG A 1 88 ? 28.505 -24.863 -2.116 1.00 55.62 88 ARG A CA 1
ATOM 673 C C . ARG A 1 88 ? 27.940 -25.597 -3.345 1.00 55.62 88 ARG A C 1
ATOM 675 O O . ARG A 1 88 ? 26.750 -25.466 -3.603 1.00 55.62 88 ARG A O 1
ATOM 682 N N . GLY A 1 89 ? 28.754 -26.379 -4.061 1.00 53.50 89 GLY A N 1
ATOM 683 C CA . GLY A 1 89 ? 28.364 -27.113 -5.272 1.00 53.50 89 GLY A CA 1
ATOM 684 C C . GLY A 1 89 ? 27.627 -28.443 -5.057 1.00 53.50 89 GLY A C 1
ATOM 685 O O . GLY A 1 89 ? 27.051 -28.957 -6.006 1.00 53.50 89 GLY A O 1
ATOM 686 N N . CYS A 1 90 ? 27.597 -29.000 -3.839 1.00 54.81 90 CYS A N 1
ATOM 687 C CA . CYS A 1 90 ? 26.973 -30.308 -3.567 1.00 54.81 90 CYS A CA 1
ATOM 688 C C . CYS A 1 90 ? 25.615 -30.219 -2.851 1.00 54.81 90 CYS A C 1
ATOM 690 O O . CYS A 1 90 ? 25.091 -31.238 -2.399 1.00 54.81 90 CYS A O 1
ATOM 692 N N . ARG A 1 91 ? 25.016 -29.024 -2.728 1.00 53.97 91 ARG A N 1
ATOM 693 C CA . ARG A 1 91 ? 23.635 -28.913 -2.239 1.00 53.97 91 ARG A CA 1
ATOM 694 C C . ARG A 1 91 ? 22.713 -29.505 -3.300 1.00 53.97 91 ARG A C 1
ATOM 696 O O . ARG A 1 91 ? 22.407 -28.852 -4.292 1.00 53.97 91 ARG A O 1
ATOM 703 N N . SER A 1 92 ? 22.283 -30.745 -3.086 1.00 54.03 92 SER A N 1
ATOM 704 C CA . SER A 1 92 ? 21.154 -31.334 -3.804 1.00 54.03 92 SER A CA 1
ATOM 705 C C . SER A 1 92 ? 19.995 -30.325 -3.860 1.00 54.03 92 SER A C 1
ATOM 707 O O . SER A 1 92 ? 19.753 -29.659 -2.845 1.00 54.03 92 SER A O 1
ATOM 709 N N . PRO A 1 93 ? 19.277 -30.199 -4.993 1.00 51.66 93 PRO A N 1
ATOM 710 C CA . PRO A 1 93 ? 18.112 -29.324 -5.076 1.00 51.66 93 PRO A CA 1
ATOM 711 C C . PRO A 1 93 ? 17.122 -29.671 -3.952 1.00 51.66 93 PRO A C 1
ATOM 713 O O . PRO A 1 93 ? 17.052 -30.839 -3.547 1.00 51.66 93 PRO A O 1
ATOM 716 N N . PRO A 1 94 ? 16.376 -28.691 -3.405 1.00 55.12 94 PRO A N 1
ATOM 717 C CA . PRO A 1 94 ? 15.378 -28.988 -2.388 1.00 55.12 94 PRO A CA 1
ATOM 718 C C . PRO A 1 94 ? 14.416 -30.042 -2.945 1.00 55.12 94 PRO A C 1
ATOM 720 O O . PRO A 1 94 ? 13.866 -29.879 -4.034 1.00 55.12 94 PRO A O 1
ATOM 723 N N . ARG A 1 95 ? 14.265 -31.160 -2.220 1.00 55.97 95 ARG A N 1
ATOM 724 C CA . ARG A 1 95 ? 13.352 -32.240 -2.615 1.00 55.97 95 ARG A CA 1
ATOM 725 C C . ARG A 1 95 ? 11.940 -31.657 -2.779 1.00 55.97 95 ARG A C 1
ATOM 727 O O . ARG A 1 95 ? 11.531 -30.882 -1.910 1.00 55.97 95 ARG A O 1
ATOM 734 N N . PRO A 1 96 ? 11.191 -32.023 -3.835 1.00 51.62 96 PRO A N 1
ATOM 735 C CA . PRO A 1 96 ? 9.801 -31.604 -3.967 1.00 51.62 96 PRO A CA 1
ATOM 736 C C . PRO A 1 96 ? 9.009 -32.046 -2.730 1.00 51.62 96 PRO A C 1
ATOM 738 O O . PRO A 1 96 ? 9.192 -33.156 -2.222 1.00 51.62 96 PRO A O 1
ATOM 741 N N . LEU A 1 97 ? 8.182 -31.140 -2.206 1.00 50.19 97 LEU A N 1
ATOM 742 C CA . LEU A 1 97 ? 7.389 -31.378 -1.003 1.00 50.19 97 LEU A CA 1
ATOM 743 C C . LEU A 1 97 ? 6.410 -32.528 -1.259 1.00 50.19 97 LEU A C 1
ATOM 745 O O . LEU A 1 97 ? 5.625 -32.486 -2.203 1.00 50.19 97 LEU A O 1
ATOM 749 N N . THR A 1 98 ? 6.458 -33.559 -0.417 1.00 60.84 98 THR A N 1
ATOM 750 C CA . THR A 1 98 ? 5.475 -34.643 -0.441 1.00 60.84 98 THR A CA 1
ATOM 751 C C . THR A 1 98 ? 4.105 -34.137 0.038 1.00 60.84 98 THR A C 1
ATOM 753 O O . THR A 1 98 ? 4.053 -33.204 0.849 1.00 60.84 98 THR A O 1
ATOM 756 N N . PRO A 1 99 ? 2.990 -34.756 -0.401 1.00 56.06 99 PRO A N 1
ATOM 757 C CA . PRO A 1 99 ? 1.632 -34.342 -0.021 1.00 56.06 99 PRO A CA 1
ATOM 758 C C . PRO A 1 99 ? 1.406 -34.260 1.499 1.00 56.06 99 PRO A C 1
ATOM 760 O O . PRO A 1 99 ? 0.701 -33.374 1.978 1.00 56.06 99 PRO A O 1
ATOM 763 N N . GLU A 1 100 ? 2.071 -35.121 2.273 1.00 53.56 100 GLU A N 1
ATOM 764 C CA . GLU A 1 100 ? 1.972 -35.162 3.740 1.00 53.56 100 GLU A CA 1
ATOM 765 C C . GLU A 1 100 ? 2.523 -33.902 4.431 1.00 53.56 100 GLU A C 1
ATOM 767 O O . GLU A 1 100 ? 1.988 -33.451 5.444 1.00 53.56 100 GLU A O 1
ATOM 772 N N . ARG A 1 101 ? 3.544 -33.247 3.859 1.00 54.94 101 ARG A N 1
ATOM 773 C CA . ARG A 1 101 ? 4.078 -31.989 4.415 1.00 54.94 101 ARG A CA 1
ATOM 774 C C . ARG A 1 101 ? 3.206 -30.772 4.109 1.00 54.94 101 ARG A C 1
ATOM 776 O O . ARG A 1 101 ? 3.313 -29.770 4.811 1.00 54.94 101 ARG A O 1
ATOM 783 N N . PHE A 1 102 ? 2.318 -30.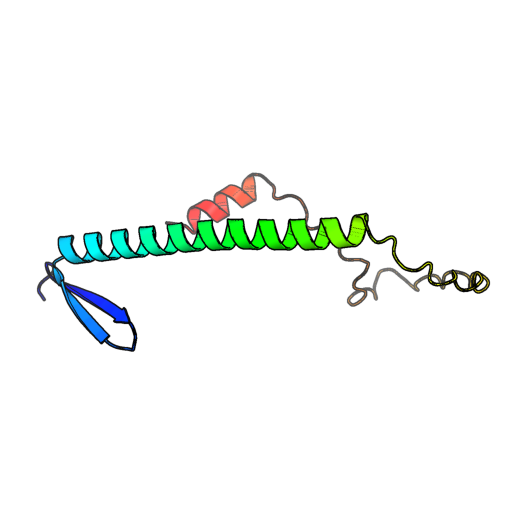863 3.119 1.00 52.69 102 PHE A N 1
ATOM 784 C CA . PHE A 1 102 ? 1.356 -29.801 2.819 1.00 52.69 102 PHE A CA 1
ATOM 785 C C . PHE A 1 102 ? 0.242 -29.728 3.874 1.00 52.69 102 PHE A C 1
ATOM 787 O O . PHE A 1 102 ? -0.216 -28.636 4.209 1.00 52.69 102 PHE A O 1
ATOM 794 N N . ARG A 1 103 ? -0.151 -30.870 4.462 1.00 52.59 103 ARG A N 1
ATOM 795 C CA . ARG A 1 103 ? -1.149 -30.902 5.544 1.00 52.59 103 ARG A CA 1
ATOM 796 C C . ARG A 1 103 ? -0.649 -30.206 6.806 1.00 52.59 103 ARG A C 1
ATOM 798 O O . ARG A 1 103 ? -1.373 -29.376 7.337 1.00 52.59 103 ARG A O 1
ATOM 805 N N . HIS A 1 104 ? 0.598 -30.440 7.215 1.00 51.72 104 HIS A N 1
ATOM 806 C CA . HIS A 1 104 ? 1.186 -29.776 8.389 1.00 51.72 104 HIS A CA 1
ATOM 807 C C . HIS A 1 104 ? 1.383 -28.261 8.232 1.00 51.72 104 HIS A C 1
ATOM 809 O O . HIS A 1 104 ? 1.375 -27.544 9.233 1.00 51.72 104 HIS A O 1
ATOM 815 N N . LEU A 1 105 ? 1.532 -27.761 7.000 1.00 48.34 105 LEU A N 1
ATOM 816 C CA . LEU A 1 105 ? 1.590 -26.319 6.757 1.00 48.34 105 LEU A CA 1
ATOM 817 C C . LEU A 1 105 ? 0.215 -25.658 6.930 1.00 48.34 105 LEU A C 1
ATOM 819 O O . LEU A 1 105 ? 0.139 -24.510 7.352 1.00 48.34 105 LEU A O 1
ATOM 823 N N . ARG A 1 106 ? -0.868 -26.391 6.637 1.00 46.75 106 ARG A N 1
ATOM 824 C CA . ARG A 1 106 ? -2.239 -25.878 6.740 1.00 46.75 106 ARG A CA 1
ATOM 825 C C . ARG A 1 106 ? -2.743 -25.789 8.184 1.00 46.75 106 ARG A C 1
ATOM 827 O O . ARG A 1 106 ? -3.556 -24.924 8.459 1.00 46.75 106 ARG A O 1
ATOM 834 N N . VAL A 1 107 ? -2.234 -26.625 9.097 1.00 50.94 107 VAL A N 1
ATOM 835 C CA . VAL A 1 107 ? -2.621 -26.593 10.528 1.00 50.94 107 VAL A CA 1
ATOM 836 C C . VAL A 1 107 ? -1.939 -25.463 11.312 1.00 50.94 107 VAL A C 1
ATOM 838 O O . VAL A 1 107 ? -2.336 -25.176 12.428 1.00 50.94 107 VAL A O 1
ATOM 841 N N . ASN A 1 108 ? -0.913 -24.814 10.751 1.00 45.69 108 ASN A N 1
ATOM 842 C CA . ASN A 1 108 ? -0.228 -23.684 11.396 1.00 45.69 108 ASN A CA 1
ATOM 843 C C . ASN A 1 108 ? -0.653 -22.322 10.815 1.00 45.69 108 ASN A C 1
ATOM 845 O O . ASN A 1 108 ? 0.064 -21.337 10.982 1.00 45.69 108 ASN A O 1
ATOM 849 N N . LEU A 1 109 ? -1.774 -22.279 10.086 1.00 50.44 109 LEU A N 1
ATOM 850 C CA . LEU A 1 109 ? -2.317 -21.055 9.492 1.00 50.44 109 LEU A CA 1
ATOM 851 C C . LEU A 1 109 ? -3.770 -20.761 9.916 1.00 50.44 109 LEU A C 1
ATOM 853 O O . LEU A 1 109 ? -4.441 -19.987 9.234 1.00 50.44 109 LEU A O 1
ATOM 857 N N . GLU A 1 110 ? -4.229 -21.361 11.019 1.00 40.25 110 GLU A N 1
ATOM 858 C CA . GLU A 1 110 ? -5.408 -20.924 11.789 1.00 40.25 110 GLU A CA 1
ATOM 859 C C . GLU A 1 110 ? -4.983 -20.457 13.183 1.00 40.25 110 GLU A C 1
ATOM 861 O O . GLU A 1 110 ? -4.133 -21.143 13.797 1.00 40.25 110 GLU A O 1
#

Organism: Chloebia gouldiae (NCBI:txid44316)